Protein AF-A0A317GZ60-F1 (afdb_monomer_lite)

Radius of gyration: 14.49 Å; chains: 1; bounding box: 53×19×34 Å

Structure (mmCIF, N/CA/C/O backbone):
data_AF-A0A317GZ60-F1
#
_entry.id   AF-A0A317GZ60-F1
#
loop_
_atom_site.group_PDB
_atom_site.id
_atom_site.type_symbol
_atom_site.label_atom_id
_atom_site.label_alt_id
_atom_site.label_comp_id
_atom_site.label_asym_id
_atom_site.label_entity_id
_atom_site.label_seq_id
_atom_site.pdbx_PDB_ins_code
_atom_site.Cartn_x
_atom_site.Cartn_y
_atom_site.Cartn_z
_atom_site.occupancy
_atom_site.B_iso_or_equiv
_atom_site.auth_seq_id
_atom_site.auth_comp_id
_atom_site.auth_asym_id
_atom_site.auth_atom_id
_atom_site.pdbx_PDB_model_num
ATOM 1 N N . MET A 1 1 ? -36.167 -7.701 -1.858 1.00 38.25 1 MET A N 1
ATOM 2 C CA . MET A 1 1 ? -34.938 -7.465 -1.069 1.00 38.25 1 MET A CA 1
ATOM 3 C C . MET A 1 1 ? -33.789 -7.355 -2.057 1.00 38.25 1 MET A C 1
ATOM 5 O O . MET A 1 1 ? -33.369 -8.374 -2.583 1.00 38.25 1 MET A O 1
ATOM 9 N N . SER A 1 2 ? -33.373 -6.136 -2.404 1.00 42.41 2 SER A N 1
ATOM 10 C CA . SER A 1 2 ? -32.243 -5.917 -3.315 1.00 42.41 2 SER A CA 1
ATOM 11 C C . SER A 1 2 ? -30.954 -5.897 -2.504 1.00 42.41 2 SER A C 1
ATOM 13 O O . SER A 1 2 ? -30.793 -5.053 -1.627 1.00 42.41 2 SER A O 1
ATOM 15 N N . VAL A 1 3 ? -30.062 -6.846 -2.776 1.00 42.88 3 VAL A N 1
ATOM 16 C CA . VAL A 1 3 ? -28.715 -6.890 -2.203 1.00 42.88 3 VAL A CA 1
ATOM 17 C C . VAL A 1 3 ? -27.850 -5.924 -3.013 1.00 42.88 3 VAL A C 1
ATOM 19 O O . VAL A 1 3 ? -27.557 -6.186 -4.177 1.00 42.88 3 VAL A O 1
ATOM 22 N N . LEU A 1 4 ? -27.484 -4.783 -2.421 1.00 45.69 4 LEU A N 1
ATOM 23 C CA . LEU A 1 4 ? -26.433 -3.923 -2.963 1.00 45.69 4 LEU A CA 1
ATOM 24 C C . LEU A 1 4 ? -25.084 -4.613 -2.724 1.00 45.69 4 LEU A C 1
ATOM 26 O O . LEU A 1 4 ? -24.606 -4.682 -1.594 1.00 45.69 4 LEU A O 1
ATOM 30 N N . LEU A 1 5 ? -24.475 -5.121 -3.792 1.00 44.12 5 LEU A N 1
ATOM 31 C CA . LEU A 1 5 ? -23.070 -5.517 -3.805 1.00 44.12 5 LEU A CA 1
ATOM 32 C C . LEU A 1 5 ? -22.219 -4.239 -3.782 1.00 44.12 5 LEU A C 1
ATOM 34 O O . LEU A 1 5 ? -22.106 -3.553 -4.798 1.00 44.12 5 LEU A O 1
ATOM 38 N N . LEU A 1 6 ? -21.644 -3.900 -2.623 1.00 41.38 6 LEU A N 1
ATOM 39 C CA . LEU A 1 6 ? -20.565 -2.915 -2.553 1.00 41.38 6 LEU A CA 1
ATOM 40 C C . LEU A 1 6 ? -19.330 -3.523 -3.224 1.00 41.38 6 LEU A C 1
ATOM 42 O O . LEU A 1 6 ? -18.664 -4.389 -2.661 1.00 41.38 6 LEU A O 1
ATOM 46 N N . VAL A 1 7 ? -19.037 -3.071 -4.438 1.00 44.38 7 VAL A N 1
ATOM 47 C CA . VAL A 1 7 ? -17.747 -3.311 -5.084 1.00 44.38 7 VAL A CA 1
ATOM 48 C C . VAL A 1 7 ? -16.729 -2.403 -4.382 1.00 44.38 7 VAL A C 1
ATOM 50 O O . VAL A 1 7 ? -16.951 -1.189 -4.359 1.00 44.38 7 VAL A O 1
ATOM 53 N N . PRO A 1 8 ? -15.649 -2.928 -3.777 1.00 46.06 8 PRO A N 1
ATOM 54 C CA . PRO A 1 8 ? -14.612 -2.077 -3.213 1.00 46.06 8 PRO A CA 1
ATOM 55 C C . PRO A 1 8 ? -13.977 -1.282 -4.355 1.00 46.06 8 PRO A C 1
ATOM 57 O O . PRO A 1 8 ? -13.446 -1.847 -5.310 1.00 46.06 8 PRO A O 1
ATOM 60 N N . ALA A 1 9 ? -14.088 0.042 -4.281 1.00 46.94 9 ALA A N 1
ATOM 61 C CA . ALA A 1 9 ? -13.429 0.935 -5.216 1.00 46.94 9 ALA A CA 1
ATOM 62 C C . ALA A 1 9 ? -11.913 0.780 -5.036 1.00 46.94 9 ALA A C 1
ATOM 64 O O . ALA A 1 9 ? -11.371 1.114 -3.982 1.00 46.94 9 ALA A O 1
ATOM 65 N N . MET A 1 10 ? -11.232 0.258 -6.058 1.00 49.25 10 MET A N 1
ATOM 66 C CA . MET A 1 10 ? -9.774 0.292 -6.137 1.00 49.25 10 MET A CA 1
ATOM 67 C C . MET A 1 10 ? -9.351 1.760 -6.245 1.00 49.25 10 MET A C 1
ATOM 69 O O . MET A 1 10 ? -9.508 2.396 -7.284 1.00 49.25 10 MET A O 1
ATOM 73 N N . ALA A 1 11 ? -8.872 2.327 -5.141 1.00 48.47 11 ALA A N 1
ATOM 74 C CA . ALA A 1 11 ? -8.283 3.657 -5.133 1.00 48.47 11 ALA A CA 1
ATOM 75 C C . ALA A 1 11 ? -6.870 3.577 -5.733 1.00 48.47 11 ALA A C 1
ATOM 77 O O . ALA A 1 11 ? -5.898 3.340 -5.021 1.00 48.47 11 ALA A O 1
ATOM 78 N N . GLU A 1 12 ? -6.763 3.745 -7.050 1.00 53.62 12 GLU A N 1
ATOM 79 C CA . GLU A 1 12 ? -5.482 3.825 -7.756 1.00 53.62 12 GLU A CA 1
ATOM 80 C C . GLU A 1 12 ? -4.951 5.267 -7.708 1.00 53.62 12 GLU A C 1
ATOM 82 O O . GLU A 1 12 ? -5.484 6.165 -8.361 1.00 53.62 12 GLU A O 1
ATOM 87 N N . CYS A 1 13 ? -3.879 5.510 -6.949 1.00 46.62 13 CYS A N 1
ATOM 88 C CA . CYS A 1 13 ? -3.143 6.775 -7.007 1.00 46.62 13 CYS A CA 1
ATOM 89 C C . CYS A 1 13 ? -1.861 6.566 -7.821 1.00 46.62 13 CYS A C 1
ATOM 91 O O . CYS A 1 13 ? -0.954 5.857 -7.383 1.00 46.62 13 CYS A O 1
ATOM 93 N N . LYS A 1 14 ? -1.805 7.143 -9.027 1.00 53.38 14 LYS A N 1
ATOM 94 C CA . LYS A 1 14 ? -0.692 6.956 -9.969 1.00 53.38 14 LYS A CA 1
ATOM 95 C C . LYS A 1 14 ? 0.308 8.100 -9.853 1.00 53.38 14 LYS A C 1
ATOM 97 O O . LYS A 1 14 ? -0.043 9.256 -10.080 1.00 53.38 14 LYS A O 1
ATOM 102 N N . THR A 1 15 ? 1.567 7.776 -9.574 1.00 54.22 15 THR A N 1
ATOM 103 C CA . THR A 1 15 ? 2.685 8.725 -9.657 1.00 54.22 15 THR A CA 1
ATOM 104 C C . THR A 1 15 ? 3.851 8.069 -10.392 1.00 54.22 15 THR A C 1
ATOM 106 O O . THR A 1 15 ? 4.628 7.311 -9.810 1.00 54.22 15 THR A O 1
ATOM 109 N N . GLY A 1 16 ? 3.988 8.357 -11.688 1.00 68.38 16 GLY A N 1
ATOM 110 C CA . GLY A 1 16 ? 5.100 7.863 -12.504 1.00 68.38 16 GLY A CA 1
ATOM 111 C C . GLY A 1 16 ? 5.131 6.334 -12.645 1.00 68.38 16 GLY A C 1
ATOM 112 O O . GLY A 1 16 ? 4.163 5.733 -13.098 1.00 68.38 16 GLY A O 1
ATOM 113 N N . ALA A 1 17 ? 6.264 5.724 -12.280 1.00 73.75 17 ALA A N 1
ATOM 114 C CA . ALA A 1 17 ? 6.549 4.292 -12.438 1.00 73.75 17 ALA A CA 1
ATOM 115 C C . ALA A 1 17 ? 5.982 3.395 -11.318 1.00 73.75 17 ALA A C 1
ATOM 117 O O . ALA A 1 17 ? 6.296 2.203 -11.279 1.00 73.75 17 ALA A O 1
ATOM 118 N N . LEU A 1 18 ? 5.231 3.966 -10.369 1.00 83.25 18 LEU A N 1
ATOM 119 C CA . LEU A 1 18 ? 4.708 3.267 -9.199 1.00 83.25 18 LEU A CA 1
ATOM 120 C C . LEU A 1 18 ? 3.203 3.503 -9.053 1.00 83.25 18 LEU A C 1
ATOM 122 O O . LEU A 1 18 ? 2.710 4.618 -9.245 1.00 83.25 18 LEU A O 1
ATOM 126 N N . GLU A 1 19 ? 2.493 2.447 -8.679 1.00 88.06 19 GLU A N 1
ATOM 127 C CA . GLU A 1 19 ? 1.048 2.443 -8.442 1.00 88.06 19 GLU A CA 1
ATOM 128 C C . GLU A 1 19 ? 0.753 1.754 -7.107 1.00 88.06 19 GLU A C 1
ATOM 130 O O . GLU A 1 19 ? 1.540 0.933 -6.644 1.00 88.06 19 GLU A O 1
ATOM 135 N N . VAL A 1 20 ? -0.354 2.104 -6.456 1.00 90.88 20 VAL A N 1
ATOM 136 C CA . VAL A 1 20 ? -0.789 1.498 -5.194 1.00 90.88 20 VAL A CA 1
ATOM 137 C C . VAL A 1 20 ? -2.186 0.956 -5.398 1.00 90.88 20 VAL A C 1
ATOM 139 O O . VAL A 1 20 ? -3.023 1.624 -6.005 1.00 90.88 20 VAL A O 1
ATOM 142 N N . ALA A 1 21 ? -2.426 -0.244 -4.890 1.00 92.19 21 ALA A N 1
ATOM 143 C CA . ALA A 1 21 ? -3.739 -0.857 -4.876 1.00 92.19 21 ALA A CA 1
ATOM 144 C C . ALA A 1 21 ? -4.022 -1.493 -3.516 1.00 92.19 21 ALA A C 1
ATOM 146 O O . ALA A 1 21 ? -3.117 -1.767 -2.720 1.00 92.19 21 ALA A O 1
ATOM 147 N N . ILE A 1 22 ? -5.306 -1.735 -3.275 1.00 94.69 22 ILE A N 1
ATOM 148 C CA . ILE A 1 22 ? -5.801 -2.474 -2.122 1.00 94.69 22 ILE A CA 1
ATOM 149 C C . ILE A 1 22 ? -6.371 -3.794 -2.631 1.00 94.69 22 ILE A C 1
ATOM 151 O O . ILE A 1 22 ? -7.214 -3.805 -3.527 1.00 94.69 22 ILE A O 1
ATOM 155 N N . GLU A 1 23 ? -5.931 -4.895 -2.037 1.00 93.62 23 GLU A N 1
ATOM 156 C CA . GLU A 1 23 ? -6.363 -6.247 -2.373 1.00 93.62 23 GLU A CA 1
ATOM 157 C C . GLU A 1 23 ? -6.768 -6.990 -1.109 1.00 93.62 23 GLU A C 1
ATOM 159 O O . GLU A 1 23 ? -5.928 -7.494 -0.363 1.00 93.62 23 GLU A O 1
ATOM 164 N N . GLY A 1 24 ? -8.071 -7.030 -0.833 1.00 93.69 24 GLY A N 1
ATOM 165 C CA . GLY A 1 24 ? -8.573 -7.569 0.428 1.00 93.69 24 GLY A CA 1
ATOM 166 C C . GLY A 1 24 ? -7.969 -6.819 1.617 1.00 93.69 2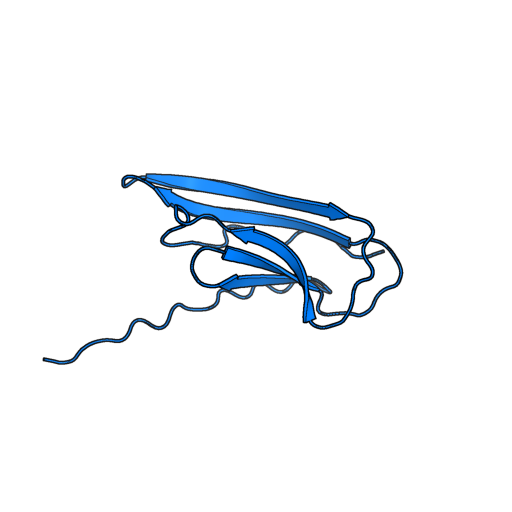4 GLY A C 1
ATOM 167 O O . GLY A 1 24 ? -8.200 -5.623 1.772 1.00 93.69 24 GLY A O 1
ATOM 168 N N . HIS A 1 25 ? -7.171 -7.521 2.424 1.00 95.44 25 HIS A N 1
ATOM 169 C CA . HIS A 1 25 ? -6.487 -6.971 3.601 1.00 95.44 25 HIS A CA 1
ATOM 170 C C . HIS A 1 25 ? -5.018 -6.610 3.329 1.00 95.44 25 HIS A C 1
ATOM 172 O O . HIS A 1 25 ? -4.168 -6.640 4.220 1.00 95.44 25 HIS A O 1
ATOM 178 N N . THR A 1 26 ? -4.686 -6.337 2.069 1.00 95.75 26 THR A N 1
ATOM 179 C CA . THR A 1 26 ? -3.320 -6.059 1.633 1.00 95.75 26 THR A CA 1
ATOM 180 C C . THR A 1 26 ? -3.240 -4.715 0.926 1.00 95.75 26 THR A C 1
ATOM 182 O O . THR A 1 26 ? -4.022 -4.429 0.023 1.00 95.75 26 THR A O 1
ATOM 185 N N . VAL A 1 27 ? -2.260 -3.897 1.308 1.00 95.25 27 VAL A N 1
ATOM 186 C CA . VAL A 1 27 ? -1.832 -2.719 0.543 1.00 95.25 27 VAL A CA 1
ATOM 187 C C . VAL A 1 27 ? -0.634 -3.118 -0.295 1.00 95.25 27 VAL A C 1
ATOM 189 O O . VAL A 1 27 ? 0.361 -3.584 0.257 1.00 95.25 27 VAL A O 1
ATOM 192 N N . VAL A 1 28 ? -0.716 -2.925 -1.608 1.00 93.44 28 VAL A N 1
ATOM 193 C CA . VAL A 1 28 ? 0.306 -3.348 -2.569 1.00 93.44 28 VAL A CA 1
ATOM 194 C C . VAL A 1 28 ? 0.808 -2.138 -3.336 1.00 93.44 28 VAL A C 1
ATOM 196 O O . VAL A 1 28 ? 0.011 -1.359 -3.849 1.00 93.44 28 VAL A O 1
ATOM 199 N N . ILE A 1 29 ? 2.124 -1.997 -3.445 1.00 90.81 29 ILE A N 1
ATOM 200 C CA . ILE A 1 29 ? 2.785 -1.064 -4.351 1.00 90.81 29 ILE A CA 1
ATOM 201 C C . ILE A 1 29 ? 3.305 -1.858 -5.545 1.00 90.81 29 ILE A C 1
ATOM 203 O O . ILE A 1 29 ? 4.126 -2.769 -5.408 1.00 90.81 29 ILE A O 1
ATOM 207 N N . TYR A 1 30 ? 2.840 -1.475 -6.721 1.00 87.62 30 TYR A N 1
ATOM 208 C CA . TYR A 1 30 ? 3.235 -1.991 -8.015 1.00 87.62 30 TYR A CA 1
ATOM 209 C C . TYR A 1 30 ? 4.283 -1.102 -8.660 1.00 87.62 30 TYR A C 1
ATOM 211 O O . TYR A 1 30 ? 4.256 0.117 -8.498 1.00 87.62 30 TYR A O 1
ATOM 219 N N . SER A 1 31 ? 5.160 -1.707 -9.460 1.00 79.75 31 SER A N 1
ATOM 220 C CA . SER A 1 31 ? 5.891 -0.974 -10.485 1.00 79.75 31 SER A CA 1
ATOM 221 C C . SER A 1 31 ? 5.205 -1.126 -11.840 1.00 79.75 31 SER A C 1
ATOM 223 O O . SER A 1 31 ? 4.923 -2.237 -12.289 1.00 79.75 31 SER A O 1
ATOM 225 N N . SER A 1 32 ? 4.935 -0.001 -12.497 1.00 74.88 32 SER A N 1
ATOM 226 C CA . SER A 1 32 ? 4.323 0.062 -13.826 1.00 74.88 32 SER A CA 1
ATOM 227 C C . SER A 1 32 ? 5.355 0.121 -14.959 1.00 74.88 32 SER A C 1
ATOM 229 O O . SER A 1 32 ? 4.974 0.120 -16.128 1.00 74.88 32 SER A O 1
ATOM 231 N N . MET A 1 33 ? 6.658 0.156 -14.649 1.00 69.81 33 MET A N 1
ATOM 232 C CA . MET A 1 33 ? 7.727 0.295 -15.643 1.00 69.81 33 MET A CA 1
ATOM 233 C C . MET A 1 33 ? 8.871 -0.687 -15.404 1.00 69.81 33 MET A C 1
ATOM 235 O O . MET A 1 33 ? 9.190 -1.032 -14.270 1.00 69.81 33 MET A O 1
ATOM 239 N N . GLU A 1 34 ? 9.531 -1.092 -16.489 1.00 68.88 34 GLU A N 1
ATOM 240 C CA . GLU A 1 34 ? 10.792 -1.821 -16.407 1.00 68.88 34 GLU A CA 1
ATOM 241 C C . GLU A 1 34 ? 11.955 -0.840 -16.212 1.00 68.88 34 GLU A C 1
ATOM 243 O O . GLU A 1 34 ? 12.126 0.093 -17.000 1.00 68.88 34 GLU A O 1
ATOM 248 N N . LYS A 1 35 ? 12.748 -1.032 -15.154 1.00 65.81 35 LYS A N 1
ATOM 249 C CA . LYS A 1 35 ? 13.966 -0.255 -14.887 1.00 65.81 35 LYS A CA 1
ATOM 250 C C . LYS A 1 35 ? 15.036 -1.098 -14.201 1.00 65.81 35 LYS A C 1
ATOM 252 O O . LYS A 1 35 ? 14.753 -1.899 -13.307 1.00 65.81 35 LYS A O 1
ATOM 257 N N . ALA A 1 36 ? 16.280 -0.874 -14.616 1.00 58.38 36 ALA A N 1
ATOM 258 C CA . ALA A 1 36 ? 17.458 -1.495 -14.035 1.00 58.38 36 ALA A CA 1
ATOM 259 C C . ALA A 1 36 ? 17.929 -0.694 -12.817 1.00 58.38 36 ALA A C 1
ATOM 261 O O . ALA A 1 36 ? 18.463 0.392 -12.980 1.00 58.38 36 ALA A O 1
ATOM 262 N N . GLY A 1 37 ? 17.784 -1.257 -11.619 1.00 64.75 37 GLY A N 1
ATOM 263 C CA . GLY A 1 37 ? 18.214 -0.609 -10.384 1.00 64.75 37 GLY A CA 1
ATOM 264 C C . GLY A 1 37 ? 17.330 -0.996 -9.211 1.00 64.75 37 GLY A C 1
ATOM 265 O O . GLY A 1 37 ? 16.814 -2.111 -9.165 1.00 64.75 37 GLY A O 1
ATOM 266 N N . GLY A 1 38 ? 17.210 -0.105 -8.229 1.00 70.25 38 GLY A N 1
ATOM 267 C CA . GLY A 1 38 ? 16.347 -0.298 -7.069 1.00 70.25 38 GLY A CA 1
ATOM 268 C C . GLY A 1 38 ? 15.194 0.685 -7.057 1.00 70.25 38 GLY A C 1
ATOM 269 O O . GLY A 1 38 ? 15.367 1.847 -7.416 1.00 70.25 38 GLY A O 1
ATOM 270 N N . CYS A 1 39 ? 14.035 0.233 -6.593 1.00 77.38 39 CYS A N 1
ATOM 271 C CA . CYS A 1 39 ? 12.913 1.117 -6.326 1.00 77.38 39 CYS A CA 1
ATOM 272 C C . CYS A 1 39 ? 12.866 1.465 -4.841 1.00 77.38 39 CYS A C 1
ATOM 274 O O . CYS A 1 39 ? 13.160 0.651 -3.961 1.00 77.38 39 CYS A O 1
ATOM 276 N N . LYS A 1 40 ? 12.455 2.695 -4.563 1.00 86.50 40 LYS A N 1
ATOM 277 C CA . LYS A 1 40 ? 12.045 3.122 -3.231 1.00 86.50 40 LYS A CA 1
ATOM 278 C C . LYS A 1 40 ? 10.640 3.661 -3.343 1.00 86.50 40 LYS A C 1
ATOM 280 O O . LYS A 1 40 ? 10.368 4.444 -4.248 1.00 86.50 40 LYS A O 1
ATOM 285 N N . ALA A 1 41 ? 9.764 3.252 -2.441 1.00 88.44 41 ALA A N 1
ATOM 286 C CA . ALA A 1 41 ? 8.396 3.731 -2.421 1.00 88.44 41 ALA A CA 1
ATOM 287 C C . ALA A 1 41 ? 7.898 3.865 -0.992 1.00 88.44 41 ALA A C 1
ATOM 289 O O . ALA A 1 41 ? 8.245 3.059 -0.125 1.00 88.44 41 ALA A O 1
ATOM 290 N N . SER A 1 42 ? 7.047 4.856 -0.757 1.00 91.75 42 SER A N 1
ATOM 291 C CA . SER A 1 42 ? 6.241 4.894 0.445 1.00 91.75 42 SER A CA 1
ATOM 292 C C . SER A 1 42 ? 4.855 5.468 0.212 1.00 91.75 42 SER A C 1
ATOM 294 O O . SER A 1 42 ? 4.669 6.364 -0.614 1.00 91.75 42 SER A O 1
ATOM 296 N N . VAL A 1 43 ? 3.890 4.948 0.963 1.00 93.88 43 VAL A N 1
ATOM 297 C CA . VAL A 1 43 ? 2.496 5.387 0.947 1.00 93.88 43 VAL A CA 1
ATOM 298 C C . VAL A 1 43 ? 1.939 5.371 2.367 1.00 93.88 43 VAL A C 1
ATOM 300 O O . VAL A 1 43 ? 2.234 4.467 3.158 1.00 93.88 43 VAL A O 1
ATOM 303 N N . LEU A 1 44 ? 1.156 6.394 2.704 1.00 96.25 44 LEU A N 1
ATOM 304 C CA . LEU A 1 44 ? 0.351 6.413 3.916 1.00 96.25 44 LEU A CA 1
ATOM 305 C C . LEU A 1 44 ? -1.017 5.820 3.611 1.00 96.25 44 LEU A C 1
ATOM 307 O O . LEU A 1 44 ? -1.677 6.200 2.644 1.00 96.25 44 LEU A O 1
ATOM 311 N N . PHE A 1 45 ? -1.450 4.911 4.470 1.00 96.31 45 PHE A N 1
ATOM 312 C CA . PHE A 1 45 ? -2.790 4.358 4.437 1.00 96.31 45 PHE A CA 1
ATOM 313 C C . PHE A 1 45 ? -3.369 4.328 5.846 1.00 96.31 45 PHE A C 1
ATOM 315 O O . PHE A 1 45 ? -2.639 4.340 6.840 1.00 96.31 45 PHE A O 1
ATOM 322 N N . SER A 1 46 ? -4.687 4.288 5.937 1.00 97.31 46 SER A N 1
ATOM 323 C CA . SER A 1 46 ? -5.402 4.099 7.185 1.00 97.31 46 SER A CA 1
ATOM 324 C C . SER A 1 46 ? -6.285 2.863 7.129 1.00 97.31 46 SER A C 1
ATOM 326 O O . SER A 1 46 ? -6.699 2.444 6.051 1.00 97.31 46 SER A O 1
ATOM 328 N N . TYR A 1 47 ? -6.580 2.288 8.287 1.00 97.38 47 TYR A N 1
ATOM 329 C CA . TYR A 1 47 ? -7.487 1.154 8.449 1.00 97.38 47 TYR A CA 1
ATOM 330 C C . TYR A 1 47 ? -8.300 1.320 9.737 1.00 97.38 47 TYR A C 1
ATOM 332 O O . TYR A 1 47 ? -7.926 2.088 10.633 1.00 97.38 47 TYR A O 1
ATOM 340 N N . GLU A 1 48 ? -9.443 0.652 9.807 1.00 97.00 48 GLU A N 1
ATOM 341 C CA . GLU A 1 48 ? -10.282 0.585 10.999 1.00 97.00 48 GLU A CA 1
ATOM 342 C C . GLU A 1 48 ? -9.803 -0.552 11.905 1.00 97.00 48 GLU A C 1
ATOM 344 O O . GLU A 1 48 ? -9.549 -1.663 11.444 1.00 97.00 48 GLU A O 1
ATOM 349 N N . LYS A 1 49 ? -9.638 -0.249 13.194 1.00 93.75 49 LYS A N 1
ATOM 350 C CA . LYS A 1 49 ? -9.331 -1.223 14.237 1.00 93.75 49 LYS A CA 1
ATOM 351 C C . LYS A 1 49 ? -10.064 -0.833 15.514 1.00 93.75 49 LYS A C 1
ATOM 353 O O . LYS A 1 49 ? -9.815 0.243 16.064 1.00 93.75 49 LYS A O 1
ATOM 358 N N . GLU A 1 50 ? -10.930 -1.721 15.995 1.00 94.88 50 GLU A N 1
ATOM 359 C CA . GLU A 1 50 ? -11.667 -1.569 17.260 1.00 94.88 50 GLU A CA 1
ATOM 360 C C . GLU A 1 50 ? -12.480 -0.258 17.333 1.00 94.88 50 GLU A C 1
ATOM 362 O O . GLU A 1 50 ? -12.521 0.430 18.354 1.00 94.88 50 GLU A O 1
ATOM 367 N N . GLY A 1 51 ? -13.108 0.125 16.221 1.00 93.69 51 GLY A N 1
ATOM 368 C CA . GLY A 1 51 ? -13.890 1.351 16.069 1.00 93.69 51 GLY A CA 1
ATOM 369 C C . GLY A 1 51 ? -13.050 2.620 15.906 1.00 93.69 51 GLY A C 1
ATOM 370 O O . GLY A 1 51 ? -13.606 3.718 15.866 1.00 93.69 51 GLY A O 1
ATOM 371 N N . GLN A 1 52 ? -11.722 2.507 15.819 1.00 95.56 52 GLN A N 1
ATOM 372 C CA . GLN A 1 52 ? -10.814 3.641 15.662 1.00 95.56 52 GLN A CA 1
ATOM 373 C C . GLN A 1 52 ? -10.047 3.566 14.349 1.00 95.56 52 GLN A C 1
ATOM 375 O O . GLN A 1 52 ? -9.555 2.516 13.941 1.00 95.56 52 GLN A O 1
ATOM 380 N N . ARG A 1 53 ? -9.881 4.721 13.701 1.00 96.81 53 ARG A N 1
ATOM 381 C CA . ARG A 1 53 ? -9.059 4.819 12.497 1.00 96.81 53 ARG A CA 1
ATOM 382 C C . ARG A 1 53 ? -7.587 4.950 12.871 1.00 96.81 53 ARG A C 1
ATOM 384 O O . ARG A 1 53 ? -7.210 5.845 13.627 1.00 96.81 53 ARG A O 1
ATOM 391 N N . ARG A 1 54 ? -6.753 4.057 12.343 1.00 97.31 54 ARG A N 1
ATOM 392 C CA . ARG A 1 54 ? -5.301 4.036 12.551 1.00 97.31 54 ARG A CA 1
ATOM 393 C C . ARG A 1 54 ? -4.595 4.324 11.239 1.00 97.31 54 ARG A C 1
ATOM 395 O O . ARG A 1 54 ? -4.991 3.791 10.211 1.00 97.31 54 ARG A O 1
ATOM 402 N N . THR A 1 55 ? -3.533 5.120 11.284 1.00 97.19 55 THR A N 1
ATOM 403 C CA . THR A 1 55 ? -2.694 5.419 10.116 1.00 97.19 55 THR A CA 1
ATOM 404 C C . THR A 1 55 ? -1.396 4.632 10.197 1.00 97.19 55 THR A C 1
ATOM 406 O O . THR A 1 55 ? -0.771 4.556 11.256 1.00 97.19 55 THR A O 1
ATOM 409 N N . ARG A 1 56 ? -0.968 4.060 9.073 1.00 96.88 56 ARG A N 1
ATOM 410 C CA . ARG A 1 56 ? 0.284 3.320 8.929 1.00 96.88 56 ARG A CA 1
ATOM 411 C C . ARG A 1 56 ? 0.993 3.752 7.650 1.00 96.88 56 ARG A C 1
ATOM 413 O O . ARG A 1 56 ? 0.372 4.144 6.665 1.00 96.88 56 ARG A O 1
ATOM 420 N N . LYS A 1 57 ? 2.322 3.688 7.682 1.00 96.00 57 LYS A N 1
ATOM 421 C CA . LYS A 1 57 ? 3.175 3.901 6.515 1.00 96.00 57 LYS A CA 1
ATOM 422 C C . LYS A 1 57 ? 3.657 2.548 6.005 1.00 96.00 57 LYS A C 1
ATOM 424 O O . LYS A 1 57 ? 4.222 1.777 6.779 1.00 96.00 57 LYS A O 1
ATOM 429 N N . LEU A 1 58 ? 3.447 2.277 4.722 1.00 94.69 58 LEU A N 1
ATOM 430 C CA . LEU A 1 58 ? 4.185 1.246 3.997 1.00 94.69 58 LEU A CA 1
ATOM 431 C C . LEU A 1 58 ? 5.388 1.933 3.353 1.00 94.69 58 LEU A C 1
ATOM 433 O O . LEU A 1 58 ? 5.208 2.861 2.570 1.00 94.69 58 LEU A O 1
ATOM 437 N N . GLU A 1 59 ? 6.599 1.526 3.720 1.00 92.38 59 GLU A N 1
ATOM 438 C CA . GLU A 1 59 ? 7.852 2.055 3.179 1.00 92.38 59 GLU A CA 1
ATOM 439 C C . GLU A 1 59 ? 8.758 0.904 2.759 1.00 92.38 59 GLU A C 1
ATOM 441 O O . GLU A 1 59 ? 8.944 -0.057 3.504 1.00 92.38 59 GLU A O 1
ATOM 446 N N . CYS A 1 60 ? 9.311 1.007 1.555 1.00 86.44 60 CYS A N 1
ATOM 447 C CA . CYS A 1 60 ? 10.068 -0.062 0.929 1.00 86.44 60 CYS A CA 1
ATOM 448 C C . CYS A 1 60 ? 11.269 0.547 0.216 1.00 86.44 60 CYS A C 1
ATOM 450 O O . CYS A 1 60 ? 11.130 1.486 -0.568 1.00 86.44 60 CYS A O 1
ATOM 452 N N . ASN A 1 61 ? 12.457 0.025 0.507 1.00 80.62 61 ASN A N 1
ATOM 453 C CA . ASN A 1 61 ? 13.733 0.571 0.053 1.00 80.62 61 ASN A CA 1
ATOM 454 C C . ASN A 1 61 ? 14.647 -0.581 -0.381 1.00 80.62 61 ASN A C 1
ATOM 456 O O . ASN A 1 61 ? 15.628 -0.903 0.290 1.00 80.62 61 ASN A O 1
ATOM 460 N N . PHE A 1 62 ? 14.279 -1.252 -1.473 1.00 70.94 62 PHE A N 1
ATOM 461 C CA . PHE A 1 62 ? 14.961 -2.460 -1.929 1.00 70.94 62 PHE A CA 1
ATOM 462 C C . PHE A 1 62 ? 15.548 -2.271 -3.325 1.00 70.94 62 PHE A C 1
ATOM 464 O O . PHE A 1 62 ? 14.919 -1.723 -4.230 1.00 70.94 62 PHE A O 1
ATOM 471 N N . ARG A 1 63 ? 16.755 -2.806 -3.530 1.00 65.94 63 ARG A N 1
ATOM 472 C CA . ARG A 1 63 ? 17.334 -2.963 -4.867 1.00 65.94 63 ARG A CA 1
ATOM 473 C C . ARG A 1 63 ? 16.766 -4.209 -5.535 1.00 65.94 63 ARG A C 1
ATOM 475 O O . ARG A 1 63 ? 17.398 -5.259 -5.518 1.00 65.94 63 ARG A O 1
ATOM 482 N N . VAL A 1 64 ? 15.558 -4.092 -6.074 1.00 63.19 64 VAL A N 1
ATOM 483 C CA . VAL A 1 64 ? 14.933 -5.130 -6.902 1.00 63.19 64 VAL A CA 1
ATOM 484 C C . VAL A 1 64 ? 14.694 -4.586 -8.306 1.00 63.19 64 VAL A C 1
ATOM 486 O O . VAL A 1 64 ? 14.305 -3.424 -8.430 1.00 63.19 64 VAL A O 1
ATOM 489 N N . PRO A 1 65 ? 14.905 -5.401 -9.354 1.00 61.72 65 PRO A N 1
ATOM 490 C CA . PRO A 1 65 ? 14.623 -4.985 -10.718 1.00 61.72 65 PRO A CA 1
ATOM 491 C C . PRO A 1 65 ? 13.135 -4.663 -10.851 1.00 61.72 65 PRO A C 1
ATOM 493 O O . PRO A 1 65 ? 12.282 -5.511 -10.579 1.00 61.72 65 PRO A O 1
ATOM 496 N N . ALA A 1 66 ? 12.831 -3.439 -11.273 1.00 60.44 66 ALA A N 1
ATOM 497 C CA . ALA A 1 66 ? 11.477 -3.061 -11.629 1.00 60.44 66 ALA A CA 1
ATOM 498 C C . ALA A 1 66 ? 11.116 -3.820 -12.908 1.00 60.44 66 ALA A C 1
ATOM 500 O O . ALA A 1 66 ? 11.792 -3.666 -13.924 1.00 60.44 66 ALA A O 1
ATOM 501 N N . LYS A 1 67 ? 10.097 -4.675 -12.847 1.00 66.88 67 LYS A N 1
ATOM 502 C CA . LYS A 1 67 ? 9.456 -5.276 -14.022 1.00 66.88 67 LYS A CA 1
ATOM 503 C C . LYS A 1 67 ? 8.044 -4.707 -14.120 1.00 66.88 67 LYS A C 1
ATOM 505 O O . LYS A 1 67 ? 7.450 -4.368 -13.096 1.00 66.88 67 LYS A O 1
ATOM 510 N N . ALA A 1 68 ? 7.492 -4.623 -15.327 1.00 66.44 68 ALA A N 1
ATOM 511 C CA . ALA A 1 68 ? 6.109 -4.185 -15.500 1.00 66.44 68 ALA A CA 1
ATOM 512 C C . ALA A 1 68 ? 5.145 -5.085 -14.702 1.00 66.44 68 ALA A C 1
ATOM 514 O O . ALA A 1 68 ? 5.277 -6.310 -14.721 1.00 66.44 68 ALA A O 1
ATOM 515 N N . HIS A 1 69 ? 4.198 -4.469 -13.989 1.00 70.06 69 HIS A N 1
ATOM 516 C CA . HIS A 1 69 ? 3.224 -5.126 -13.104 1.00 70.06 69 HIS A CA 1
ATOM 517 C C . HIS A 1 69 ? 3.844 -5.940 -11.961 1.00 70.06 69 HIS A C 1
ATOM 519 O O . HIS A 1 69 ? 3.205 -6.822 -11.385 1.00 70.06 69 HIS A O 1
ATOM 525 N N . TYR A 1 70 ? 5.093 -5.652 -11.602 1.00 78.06 70 TYR A N 1
ATOM 526 C CA . TYR A 1 70 ? 5.738 -6.314 -10.483 1.00 78.06 70 TYR A CA 1
ATOM 527 C C . TYR A 1 70 ? 5.195 -5.775 -9.160 1.00 78.06 70 TYR A C 1
ATOM 529 O O . TYR A 1 70 ? 5.227 -4.564 -8.925 1.00 78.06 70 TYR A O 1
ATOM 537 N N . ARG 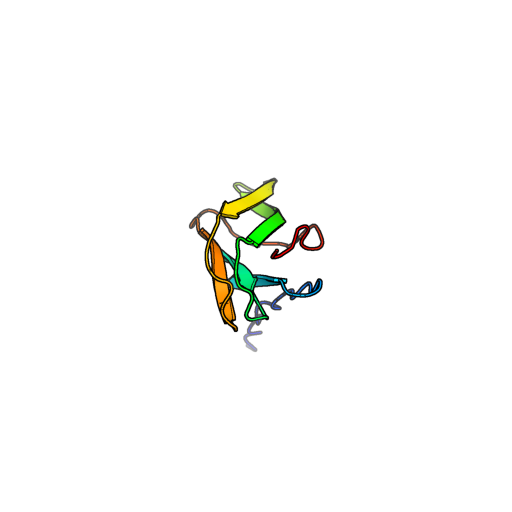A 1 71 ? 4.738 -6.677 -8.281 1.00 85.62 71 ARG A N 1
ATOM 538 C CA . ARG A 1 71 ? 4.454 -6.366 -6.874 1.00 85.62 71 ARG A CA 1
ATOM 539 C C . ARG A 1 71 ? 5.773 -6.030 -6.198 1.00 85.62 71 ARG A C 1
ATOM 541 O O . ARG A 1 71 ? 6.537 -6.911 -5.813 1.00 85.62 71 ARG A O 1
ATOM 548 N N . PHE A 1 72 ? 6.062 -4.741 -6.119 1.00 81.44 72 PHE A N 1
ATOM 549 C CA . PHE A 1 72 ? 7.306 -4.248 -5.559 1.00 81.44 72 PHE A CA 1
ATOM 550 C C . PHE A 1 72 ? 7.313 -4.392 -4.039 1.00 81.44 72 PHE A C 1
ATOM 552 O O . PHE A 1 72 ? 8.331 -4.766 -3.457 1.00 81.44 72 PHE A O 1
ATOM 559 N N . CYS A 1 73 ? 6.187 -4.091 -3.399 1.00 87.81 73 CYS A N 1
ATOM 560 C CA . CYS A 1 73 ? 6.082 -4.144 -1.956 1.00 87.81 73 CYS A CA 1
ATOM 561 C C . CYS A 1 73 ? 4.643 -4.325 -1.507 1.00 87.81 73 CYS A C 1
ATOM 563 O O . CYS A 1 73 ? 3.732 -3.815 -2.150 1.00 87.81 73 CYS A O 1
ATOM 565 N N . GLU A 1 74 ? 4.435 -4.993 -0.381 1.00 93.62 74 GLU A N 1
ATOM 566 C CA . GLU A 1 74 ? 3.109 -5.127 0.198 1.00 93.62 74 GLU A CA 1
ATOM 567 C C . GLU A 1 74 ? 3.147 -5.145 1.723 1.00 93.62 74 GLU A C 1
ATOM 569 O O . GLU A 1 74 ? 4.144 -5.519 2.342 1.00 93.62 74 GLU A O 1
ATOM 574 N N . ALA A 1 75 ? 2.035 -4.738 2.324 1.00 95.12 75 ALA A N 1
ATOM 575 C CA . ALA A 1 75 ? 1.725 -4.995 3.718 1.00 95.12 75 ALA A CA 1
ATOM 576 C C . ALA A 1 75 ? 0.372 -5.695 3.778 1.00 95.12 75 ALA A C 1
ATOM 578 O O . ALA A 1 75 ? -0.637 -5.119 3.372 1.00 95.12 75 ALA A O 1
ATOM 579 N N . SER A 1 76 ? 0.369 -6.925 4.286 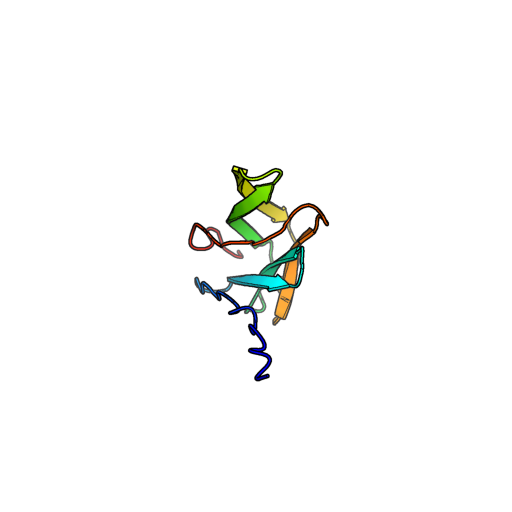1.00 96.19 76 SER A N 1
ATOM 580 C CA . SER A 1 76 ? -0.829 -7.737 4.477 1.00 96.19 76 SER A CA 1
ATOM 581 C C . SER A 1 76 ? -1.022 -8.016 5.955 1.00 96.19 76 SER A C 1
ATOM 583 O O . SER A 1 76 ? -0.088 -8.456 6.628 1.00 96.19 76 SER A O 1
ATOM 585 N N . ASP A 1 77 ? -2.218 -7.738 6.454 1.00 95.75 77 ASP A N 1
ATOM 586 C CA . ASP A 1 77 ? -2.586 -8.004 7.837 1.00 95.75 77 ASP A CA 1
ATOM 587 C C . ASP A 1 77 ? -4.106 -8.181 7.906 1.00 95.75 77 ASP A C 1
ATOM 589 O O . 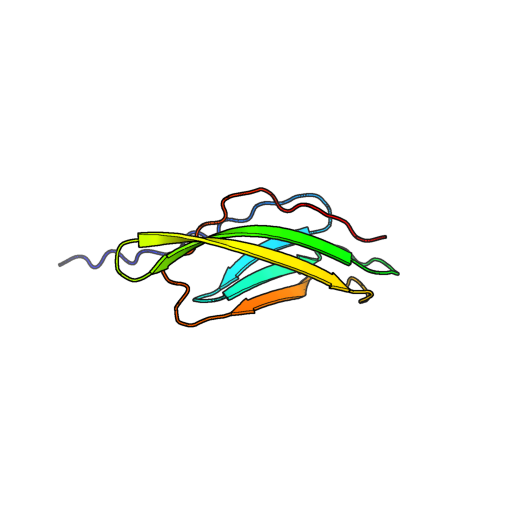ASP A 1 77 ? -4.816 -7.287 7.450 1.00 95.75 77 ASP A O 1
ATOM 593 N N . PRO A 1 78 ? -4.645 -9.290 8.444 1.00 94.75 78 PRO A N 1
ATOM 594 C CA . PRO A 1 78 ? -6.092 -9.472 8.566 1.00 94.75 78 PRO A 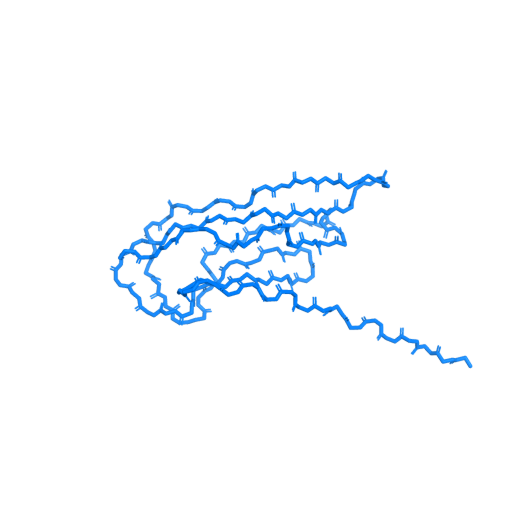CA 1
ATOM 595 C C . PRO A 1 78 ? -6.780 -8.394 9.419 1.00 94.75 78 PRO A C 1
ATOM 597 O O . PRO A 1 78 ? -7.993 -8.239 9.317 1.00 94.75 78 PRO A O 1
ATOM 600 N N . GLU A 1 79 ? -6.038 -7.640 10.235 1.00 94.75 79 GLU A N 1
ATOM 601 C CA . GLU A 1 79 ? -6.565 -6.484 10.965 1.00 94.75 79 GLU A CA 1
ATOM 602 C C . GLU A 1 79 ? -6.758 -5.240 10.081 1.00 94.75 79 GLU A C 1
ATOM 604 O O . GLU A 1 79 ? -7.379 -4.269 10.511 1.00 94.75 79 GLU A O 1
ATOM 609 N N . PHE A 1 80 ? -6.237 -5.225 8.851 1.00 95.69 80 PHE A N 1
ATOM 610 C CA . PHE A 1 80 ? -6.432 -4.119 7.918 1.00 95.69 80 PHE A CA 1
ATOM 611 C C . PHE A 1 80 ? -7.818 -4.181 7.273 1.00 95.69 80 PHE A C 1
ATOM 613 O O . PHE A 1 80 ? -7.996 -4.648 6.147 1.00 95.69 80 PHE A O 1
ATOM 620 N N . ILE A 1 81 ? -8.807 -3.666 7.996 1.00 93.81 81 ILE A N 1
ATOM 621 C CA . ILE A 1 81 ? -10.199 -3.566 7.555 1.00 93.81 81 ILE A CA 1
ATOM 622 C C . ILE A 1 81 ? -10.495 -2.119 7.133 1.00 93.81 81 ILE A C 1
ATOM 624 O O . ILE A 1 81 ? -9.925 -1.177 7.683 1.00 93.81 81 ILE A O 1
ATOM 628 N N . ASP A 1 82 ? -11.370 -1.932 6.135 1.00 95.06 82 ASP A N 1
ATOM 629 C CA . ASP A 1 82 ? -11.738 -0.613 5.580 1.00 95.06 82 ASP A CA 1
ATOM 630 C C . ASP A 1 82 ? -10.503 0.245 5.250 1.00 95.06 82 ASP A C 1
ATOM 632 O O . ASP A 1 82 ? -10.325 1.350 5.762 1.00 95.06 82 ASP A O 1
ATOM 636 N N . ILE A 1 83 ? -9.593 -0.293 4.435 1.00 96.19 83 ILE A N 1
ATOM 637 C CA . ILE A 1 83 ? -8.337 0.381 4.096 1.00 96.19 83 ILE A CA 1
ATOM 638 C C . ILE A 1 83 ? -8.607 1.616 3.223 1.00 96.19 83 ILE A C 1
ATOM 640 O O . ILE A 1 83 ? -9.363 1.550 2.255 1.00 96.19 83 ILE A O 1
ATOM 644 N N . LYS A 1 84 ? -7.938 2.738 3.514 1.00 95.44 84 LYS A N 1
ATOM 645 C CA . LYS A 1 84 ? -7.932 3.946 2.670 1.00 95.44 84 LYS A CA 1
ATOM 646 C C . LYS A 1 84 ? -6.512 4.418 2.414 1.00 95.44 84 LYS A C 1
ATOM 648 O O . LYS A 1 84 ? -5.709 4.485 3.338 1.00 95.44 84 LYS A O 1
ATOM 653 N N . ILE A 1 85 ? -6.213 4.766 1.166 1.00 94.94 85 ILE A N 1
ATOM 654 C CA . ILE A 1 85 ? -4.951 5.412 0.803 1.00 94.94 85 ILE A CA 1
ATOM 655 C C . ILE A 1 85 ? -5.063 6.900 1.146 1.00 94.94 85 ILE A C 1
ATOM 657 O O . ILE A 1 85 ? -5.913 7.601 0.605 1.00 94.94 85 ILE A O 1
ATOM 661 N N . GLU A 1 86 ? -4.220 7.365 2.066 1.00 94.56 86 GLU A N 1
ATOM 662 C CA . GLU A 1 86 ? -4.264 8.727 2.622 1.00 94.56 86 GLU A CA 1
ATOM 663 C C . G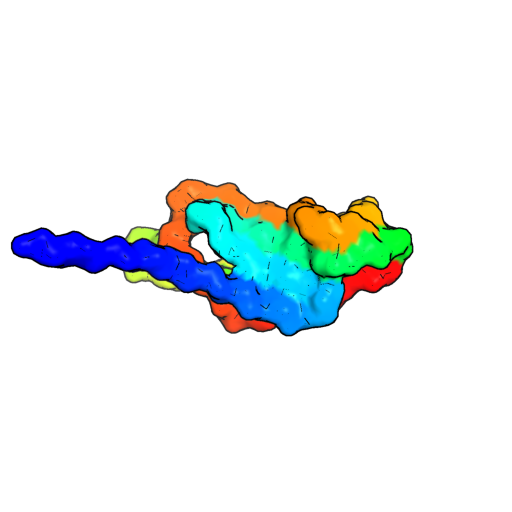LU A 1 86 ? -3.311 9.685 1.901 1.00 94.56 86 GLU A C 1
ATOM 665 O O . GLU A 1 86 ? -3.439 10.904 2.007 1.00 94.56 86 GLU A O 1
ATOM 670 N N . SER A 1 87 ? -2.325 9.151 1.178 1.00 89.88 87 SER A N 1
ATOM 671 C CA . SER A 1 87 ? -1.358 9.952 0.434 1.00 89.88 87 SER A CA 1
ATOM 672 C C . SER A 1 87 ? -1.134 9.409 -0.966 1.00 89.88 87 SER A C 1
ATOM 674 O O . SER A 1 87 ? -1.232 8.207 -1.210 1.00 89.88 87 SER A O 1
ATOM 676 N N . ALA A 1 88 ? -0.706 10.288 -1.870 1.00 88.06 88 ALA A N 1
ATOM 677 C CA . ALA A 1 88 ? -0.041 9.835 -3.081 1.00 88.06 88 ALA A CA 1
ATOM 678 C C . ALA A 1 88 ? 1.191 8.988 -2.724 1.00 88.06 88 ALA A C 1
ATOM 680 O O . ALA A 1 88 ? 1.798 9.161 -1.656 1.00 88.06 88 ALA A O 1
ATOM 681 N N . ILE A 1 89 ? 1.559 8.074 -3.619 1.00 87.31 89 ILE A N 1
ATOM 682 C CA . ILE A 1 89 ? 2.816 7.345 -3.483 1.00 87.31 89 ILE A CA 1
ATOM 683 C C . ILE A 1 89 ? 3.958 8.340 -3.647 1.00 87.31 89 ILE A C 1
ATOM 685 O O . ILE A 1 89 ? 3.927 9.249 -4.474 1.00 87.31 89 ILE A O 1
ATOM 689 N N . THR A 1 90 ? 4.988 8.153 -2.840 1.00 87.44 90 THR A N 1
ATOM 690 C CA . THR A 1 90 ? 6.239 8.899 -2.929 1.00 87.44 90 THR A CA 1
ATOM 691 C C . THR A 1 90 ? 7.370 7.931 -3.208 1.00 87.44 90 THR A C 1
ATOM 693 O O . THR A 1 90 ? 7.350 6.804 -2.718 1.00 87.44 90 THR A O 1
ATOM 696 N N . GLY A 1 91 ? 8.364 8.360 -3.979 1.00 82.88 91 GLY A N 1
ATOM 697 C CA . GLY A 1 91 ? 9.522 7.540 -4.316 1.00 82.88 91 GLY A CA 1
ATOM 698 C C . GLY A 1 91 ? 9.779 7.463 -5.816 1.00 82.88 91 GLY A C 1
ATOM 699 O O . GLY A 1 91 ? 9.282 8.279 -6.589 1.00 82.88 91 GLY A O 1
ATOM 700 N N . GLY A 1 92 ? 10.597 6.496 -6.217 1.00 77.31 92 GLY A N 1
ATOM 701 C CA . GLY A 1 92 ? 11.033 6.329 -7.593 1.00 77.31 92 GLY A CA 1
ATOM 702 C C . GLY A 1 92 ? 11.913 5.100 -7.775 1.00 77.31 92 GLY A C 1
ATOM 703 O O . GLY A 1 92 ? 12.388 4.499 -6.811 1.00 77.31 92 GLY A O 1
ATOM 704 N N . CYS A 1 93 ? 12.110 4.743 -9.037 1.00 75.38 93 CYS A N 1
ATOM 705 C CA . CYS A 1 93 ? 13.033 3.700 -9.458 1.00 75.38 93 CYS A CA 1
ATOM 706 C C . CYS A 1 93 ? 14.182 4.363 -10.224 1.00 75.38 93 CYS A C 1
ATOM 708 O O . CYS A 1 93 ? 13.930 5.112 -11.185 1.00 75.38 93 CYS A O 1
ATOM 710 N N . GLU A 1 94 ? 15.402 4.114 -9.748 1.00 69.81 94 GLU A N 1
ATOM 711 C CA . GLU A 1 94 ? 16.668 4.561 -10.348 1.00 69.81 94 GLU A CA 1
ATOM 712 C C . GLU A 1 94 ? 17.087 3.604 -11.460 1.00 69.81 94 GLU A C 1
ATOM 714 O O . GLU A 1 94 ? 17.008 2.379 -11.211 1.00 69.81 94 GLU A O 1
#

Foldseek 3Di:
DDDDDPDPPFPWQDDPQWTWTDDQQKIFIAGQDWDQWWWWKKFKKWADAPNDIDIDMDTDTDTDTHDHRDRNDMDGDNRRHPMDTPDHMDIGGD

pLDDT: mean 79.55, std 17.95, range [38.25, 97.38]

Secondary structure (DSSP, 8-state):
------------EEETTEEEEEETTEEEEEE-S-BSS-EEEEEEEEEEETTEEEEEEEEEEE---B-TTEEEEEEE-TT-EEEEE-S--EEEE-

Sequence (94 aa):
MSVLLLVPAMAECKTGALEVAIEGHTVVIYSSMEKAGGCKASVLFSYEKEGQRRTRKLECNFRVPAKAHYRFCEASDPEFIDIKIESAITGGCE